Protein AF-A0AAN0LUP7-F1 (afdb_monomer)

Foldseek 3Di:
DPPPDFDEEEEQEDVCVVVQQVGQYEYEPNGDVSSVVSHPYYDPDPVVVCVVPVD

Radius of gyration: 11.34 Å; Cα contacts (8 Å, |Δi|>4): 92; chains: 1; bounding box: 26×31×20 Å

pLDDT: mean 92.88, std 12.39, range [45.72, 98.69]

Secondary structure (DSSP, 8-state):
----PPPEEEESSGGGHHHHHHTEEEEETTS-HHHHHH-SEEESSHHHHHHHHH-

Sequence (55 aa):
MVICGSVYTIGD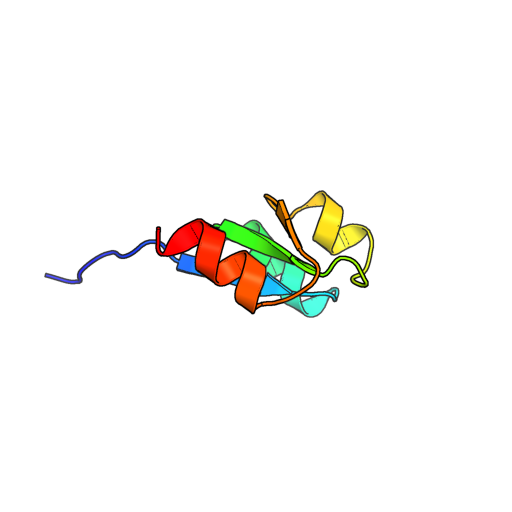SYNDLPMIKAFHGFAMDNGVDAVKKHAQNVVATVGDALKSVTE

Solvent-accessible surface area (backbone atoms only — not comparable to full-atom values): 3301 Å² total; per-residue (Å²): 133,82,82,85,69,89,59,72,37,74,37,39,48,79,88,35,42,70,52,23,69,73,42,56,9,33,10,38,69,89,29,44,69,73,36,49,74,56,22,81,46,72,32,89,44,72,68,59,53,46,58,74,74,77,116

Nearest PDB structures (foldseek):
  2hf2-assembly2_B  TM=9.513E-01  e=3.575E-02  Escherichia coli K-12
  1kyt-assembly1_A  TM=8.805E-01  e=3.827E-02  Thermoplasma acidophilum
  2p9j-assembly1_H  TM=9.172E-01  e=8.658E-02  Aquifex aeolicus VF5
  2p9j-assembly1_A  TM=9.551E-01  e=1.597E-01  Aquifex aeolicus VF5
  2p9j-assembly1_F  TM=9.493E-01  e=1.959E-01  Aquifex aeolicus VF5

Structure (mmCIF, N/CA/C/O backbone):
data_AF-A0AAN0LUP7-F1
#
_entry.id   AF-A0AAN0LUP7-F1
#
loop_
_atom_site.group_PDB
_atom_site.id
_atom_site.type_symbol
_atom_site.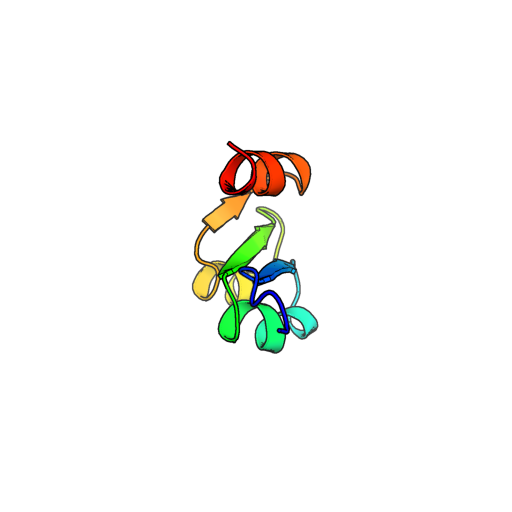label_atom_id
_atom_site.label_alt_id
_atom_site.label_comp_id
_atom_site.label_asym_id
_atom_site.label_entity_id
_atom_site.label_seq_id
_atom_site.pdbx_PDB_ins_code
_atom_site.Cartn_x
_atom_site.Cartn_y
_atom_site.Cartn_z
_atom_site.occupancy
_atom_site.B_iso_or_equiv
_atom_site.auth_seq_id
_atom_site.auth_comp_id
_atom_site.auth_asym_id
_atom_site.auth_atom_id
_atom_site.pdbx_PDB_model_num
ATOM 1 N N . MET A 1 1 ? -16.468 -25.512 8.858 1.00 45.72 1 MET A N 1
ATOM 2 C CA . MET A 1 1 ? -16.732 -24.166 8.314 1.00 45.72 1 MET A CA 1
ATOM 3 C C . MET A 1 1 ? -15.460 -23.354 8.502 1.00 45.72 1 MET A C 1
ATOM 5 O O . MET A 1 1 ? -15.164 -22.995 9.633 1.00 45.72 1 MET A O 1
ATOM 9 N N . VAL A 1 2 ? -14.655 -23.158 7.456 1.00 54.47 2 VAL A N 1
ATOM 10 C CA . VAL A 1 2 ? -13.560 -22.178 7.525 1.00 54.47 2 VAL A CA 1
ATOM 11 C C . VAL A 1 2 ? -14.223 -20.817 7.383 1.00 54.47 2 VAL A C 1
ATOM 13 O O . VAL A 1 2 ? -14.912 -20.572 6.395 1.00 54.47 2 VAL A O 1
ATOM 16 N N . ILE A 1 3 ? -14.089 -19.971 8.395 1.00 55.88 3 ILE A N 1
ATOM 17 C CA . ILE A 1 3 ? -14.517 -18.577 8.312 1.00 55.88 3 ILE A CA 1
ATOM 18 C C . ILE A 1 3 ? -13.579 -17.918 7.295 1.00 55.88 3 ILE A C 1
ATOM 20 O O . ILE A 1 3 ? -12.399 -17.723 7.575 1.00 55.88 3 ILE A O 1
ATOM 24 N N . CYS A 1 4 ? -14.068 -17.680 6.079 1.00 62.56 4 CYS A N 1
ATOM 25 C CA . CYS A 1 4 ? -13.305 -17.016 5.025 1.00 62.56 4 CYS A CA 1
ATOM 26 C C . CYS A 1 4 ? -13.317 -15.509 5.302 1.00 62.56 4 CYS A C 1
ATOM 28 O O . CYS A 1 4 ? -14.165 -14.786 4.787 1.00 62.56 4 CYS A O 1
ATOM 30 N N . GLY A 1 5 ? -12.434 -15.056 6.192 1.00 80.81 5 GLY A N 1
ATOM 31 C CA . GLY A 1 5 ? -12.227 -13.630 6.437 1.00 80.81 5 GLY A CA 1
ATOM 32 C C . GLY A 1 5 ? -11.506 -12.955 5.267 1.00 80.81 5 GLY A C 1
ATOM 33 O O . GLY A 1 5 ? -10.761 -13.606 4.532 1.00 80.81 5 GLY A O 1
ATOM 34 N N . SER A 1 6 ? -11.713 -11.649 5.105 1.00 90.50 6 SER A N 1
ATOM 35 C CA . SER A 1 6 ? -10.929 -10.836 4.171 1.00 90.50 6 SER A CA 1
ATOM 36 C C . SER A 1 6 ? -9.464 -10.794 4.610 1.00 90.50 6 SER A C 1
ATOM 38 O O . SER A 1 6 ? -9.167 -10.566 5.783 1.00 90.50 6 SER A O 1
ATOM 40 N N . VAL A 1 7 ? -8.545 -11.009 3.668 1.00 94.06 7 VAL A N 1
ATOM 41 C CA . VAL A 1 7 ? -7.099 -10.908 3.906 1.00 94.06 7 VAL A CA 1
ATOM 42 C C . VAL A 1 7 ? -6.617 -9.538 3.443 1.00 94.06 7 VAL A C 1
ATOM 44 O O . VAL A 1 7 ? -6.856 -9.142 2.301 1.00 94.06 7 VAL A O 1
ATOM 47 N N . TYR A 1 8 ? -5.914 -8.841 4.331 1.00 96.50 8 TYR A N 1
ATOM 48 C CA . TYR A 1 8 ? -5.298 -7.543 4.072 1.00 96.50 8 TYR A CA 1
ATOM 49 C C . TYR A 1 8 ? -3.782 -7.666 4.188 1.00 96.50 8 TYR A C 1
ATOM 51 O O . TYR A 1 8 ? -3.274 -8.412 5.027 1.00 96.50 8 TYR A O 1
ATOM 59 N N . THR A 1 9 ? -3.057 -6.945 3.339 1.00 97.62 9 THR A N 1
ATOM 60 C CA . THR A 1 9 ? -1.589 -7.001 3.278 1.00 97.62 9 THR A CA 1
ATOM 61 C C . THR A 1 9 ? -1.027 -5.593 3.247 1.00 97.62 9 THR A C 1
ATOM 63 O O . THR A 1 9 ? -1.650 -4.710 2.670 1.00 97.62 9 THR A O 1
ATOM 66 N N . ILE A 1 10 ? 0.161 -5.380 3.797 1.00 98.31 10 ILE A N 1
ATOM 67 C CA . ILE A 1 10 ? 0.871 -4.104 3.707 1.00 98.31 10 ILE A CA 1
ATOM 68 C C . ILE A 1 10 ? 2.337 -4.371 3.383 1.00 98.31 10 ILE A C 1
ATOM 70 O O . ILE A 1 10 ? 2.892 -5.360 3.860 1.00 98.31 10 ILE A O 1
ATOM 74 N N . GLY A 1 11 ? 2.942 -3.517 2.564 1.00 98.19 11 GLY A N 1
ATOM 75 C CA . GLY A 1 11 ? 4.352 -3.628 2.212 1.00 98.19 11 GLY A CA 1
ATOM 76 C C . GLY A 1 11 ? 4.930 -2.335 1.658 1.00 98.19 11 GLY A C 1
ATOM 77 O O . GLY A 1 11 ? 4.223 -1.348 1.431 1.00 98.19 11 GLY A O 1
ATOM 78 N N . ASP A 1 12 ? 6.233 -2.345 1.443 1.00 98.56 12 ASP A N 1
ATOM 79 C CA . ASP A 1 12 ? 7.021 -1.184 1.039 1.00 98.56 12 ASP A CA 1
ATOM 80 C C . ASP A 1 12 ? 8.056 -1.524 -0.046 1.00 98.56 12 ASP A C 1
ATOM 82 O O . ASP A 1 12 ? 8.567 -0.615 -0.707 1.00 98.56 12 ASP A O 1
ATOM 86 N N . SER A 1 13 ? 8.315 -2.813 -0.302 1.00 98.62 13 SER A N 1
ATOM 87 C CA . SER A 1 13 ? 9.374 -3.280 -1.199 1.00 98.62 13 SER A CA 1
ATOM 88 C C . SER A 1 13 ? 8.911 -4.367 -2.180 1.00 98.62 13 SER A C 1
ATOM 90 O O . SER A 1 13 ? 7.789 -4.872 -2.163 1.00 98.62 13 SER A O 1
ATOM 92 N N . TYR A 1 14 ? 9.783 -4.729 -3.120 1.00 98.50 14 TYR A N 1
ATOM 93 C CA . TYR A 1 14 ? 9.447 -5.613 -4.240 1.00 98.50 14 TYR A CA 1
ATOM 94 C C . TYR A 1 14 ? 8.996 -7.017 -3.815 1.00 98.50 14 TYR A C 1
ATOM 96 O O . TYR A 1 14 ? 8.165 -7.617 -4.500 1.00 98.50 14 TYR A O 1
ATOM 104 N N . ASN A 1 15 ? 9.514 -7.540 -2.701 1.00 98.44 15 ASN A N 1
ATOM 105 C CA . ASN A 1 15 ? 9.130 -8.849 -2.164 1.00 98.44 15 ASN A CA 1
ATOM 106 C C . ASN A 1 15 ? 7.671 -8.895 -1.678 1.00 98.44 15 ASN A C 1
ATOM 108 O O . ASN A 1 15 ? 7.128 -9.989 -1.542 1.00 98.44 15 ASN A O 1
ATOM 112 N N . ASP A 1 16 ? 7.025 -7.744 -1.482 1.00 98.38 16 ASP A N 1
ATOM 113 C CA . ASP A 1 16 ? 5.633 -7.659 -1.030 1.00 98.38 16 ASP A CA 1
ATOM 114 C C . ASP A 1 16 ? 4.633 -7.699 -2.194 1.00 98.38 16 ASP A C 1
ATOM 116 O O . ASP A 1 16 ? 3.457 -8.019 -2.005 1.00 98.38 16 ASP A O 1
ATOM 120 N N . LEU A 1 17 ? 5.095 -7.431 -3.424 1.00 98.44 17 LEU A N 1
ATOM 121 C CA . LEU A 1 17 ? 4.255 -7.388 -4.626 1.00 98.44 17 LEU A CA 1
ATOM 122 C C . LEU A 1 17 ? 3.373 -8.630 -4.826 1.00 98.44 17 LEU A C 1
ATOM 124 O O . LEU A 1 17 ? 2.222 -8.441 -5.223 1.00 98.44 17 LEU A O 1
ATOM 128 N N . PRO A 1 18 ? 3.838 -9.878 -4.593 1.00 98.50 18 PRO A N 1
ATOM 129 C CA . PRO A 1 18 ? 2.977 -11.049 -4.737 1.00 98.50 18 PRO A CA 1
ATOM 130 C C . PRO A 1 18 ? 1.764 -11.004 -3.804 1.00 98.50 18 PRO A C 1
ATOM 132 O O . PRO A 1 18 ? 0.659 -11.323 -4.231 1.00 98.50 18 PRO A O 1
ATOM 135 N N . MET A 1 19 ? 1.950 -10.558 -2.559 1.00 98.19 19 MET A N 1
ATOM 136 C CA . MET A 1 19 ? 0.879 -10.476 -1.564 1.00 98.19 19 MET A CA 1
ATOM 137 C C . MET A 1 19 ? -0.045 -9.283 -1.835 1.00 98.19 19 MET A C 1
ATOM 139 O O . MET A 1 19 ? -1.260 -9.458 -1.877 1.00 98.19 19 MET A O 1
ATOM 143 N N . ILE A 1 20 ? 0.523 -8.108 -2.133 1.00 98.19 20 ILE A N 1
ATOM 144 C CA . ILE A 1 20 ? -0.230 -6.882 -2.455 1.00 98.19 20 ILE A CA 1
ATOM 145 C C . ILE A 1 20 ? -1.135 -7.081 -3.679 1.00 98.19 20 ILE A C 1
ATOM 147 O O . ILE A 1 20 ? -2.247 -6.567 -3.708 1.00 98.19 20 ILE A O 1
ATOM 151 N N . LYS A 1 21 ? -0.683 -7.843 -4.684 1.00 97.44 21 LYS A N 1
ATOM 152 C CA . LYS A 1 21 ? -1.483 -8.153 -5.882 1.00 97.44 21 LYS A CA 1
ATOM 153 C C . LYS A 1 21 ? -2.557 -9.214 -5.642 1.00 97.44 21 LYS A C 1
ATOM 155 O O . LYS A 1 21 ? -3.536 -9.241 -6.382 1.00 97.44 21 LYS A O 1
ATOM 160 N N . ALA A 1 22 ? -2.348 -10.113 -4.682 1.00 97.44 22 ALA A N 1
ATOM 161 C CA . ALA A 1 22 ? -3.247 -11.235 -4.420 1.00 97.44 22 ALA A CA 1
ATOM 162 C C . ALA A 1 22 ? -4.401 -10.881 -3.467 1.00 97.44 22 ALA A C 1
ATOM 164 O O . ALA A 1 22 ? -5.424 -11.564 -3.479 1.00 97.44 22 ALA A O 1
ATOM 165 N N . PHE A 1 23 ? -4.244 -9.836 -2.650 1.00 96.38 23 PHE A N 1
ATOM 166 C CA . PHE A 1 23 ? -5.156 -9.497 -1.555 1.00 96.38 23 PHE A CA 1
ATOM 167 C C . PHE A 1 23 ? -5.462 -7.990 -1.494 1.00 96.38 23 PHE A C 1
ATOM 169 O O . PHE A 1 23 ? -5.108 -7.228 -2.393 1.00 96.38 23 PHE A O 1
ATOM 176 N N . HIS A 1 24 ? -6.140 -7.540 -0.432 1.00 95.81 24 HIS A N 1
ATOM 177 C CA . HIS A 1 24 ? -6.404 -6.120 -0.187 1.00 95.81 24 HIS A CA 1
ATOM 178 C C . HIS A 1 24 ? -5.133 -5.415 0.306 1.00 95.81 24 HIS A C 1
ATOM 180 O O . HIS A 1 24 ? -4.871 -5.318 1.508 1.00 95.81 24 HIS A O 1
ATOM 186 N N . GLY A 1 25 ? -4.299 -5.003 -0.650 1.00 97.06 25 GLY A N 1
ATOM 187 C CA . GLY A 1 25 ? -2.968 -4.467 -0.396 1.00 97.06 25 GLY A CA 1
ATOM 188 C C . GLY A 1 25 ? -2.922 -2.973 -0.085 1.00 97.06 25 GLY A C 1
ATOM 189 O O . GLY A 1 25 ? -3.474 -2.161 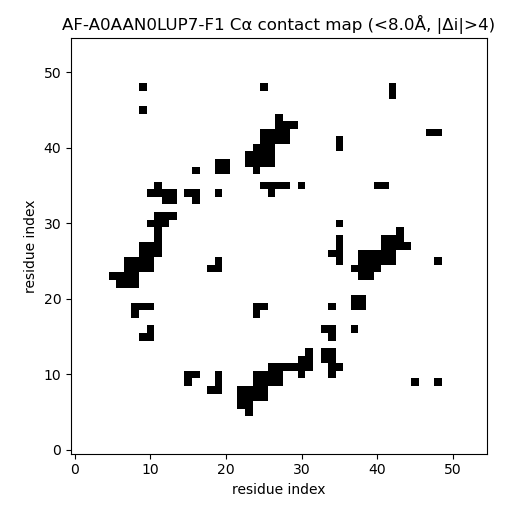-0.819 1.00 97.06 25 GLY A O 1
ATOM 190 N N . PHE A 1 26 ? -2.174 -2.616 0.951 1.00 98.50 26 PHE A N 1
ATOM 191 C CA . PHE A 1 26 ? -1.732 -1.267 1.283 1.00 98.50 26 PHE A CA 1
ATOM 192 C C . PHE A 1 26 ? -0.244 -1.118 0.948 1.00 98.50 26 PHE A C 1
ATOM 194 O O . PHE A 1 26 ? 0.519 -2.083 1.025 1.00 98.50 26 PHE A O 1
ATOM 201 N N . ALA A 1 27 ? 0.176 0.097 0.611 1.00 98.69 27 ALA A N 1
ATOM 202 C CA . ALA A 1 27 ? 1.585 0.449 0.484 1.00 98.69 27 ALA A CA 1
ATOM 203 C C . ALA A 1 27 ? 1.970 1.507 1.520 1.00 98.69 27 ALA A C 1
ATOM 205 O O . ALA A 1 27 ? 1.186 2.412 1.808 1.00 98.69 27 ALA A O 1
ATOM 206 N N . MET A 1 28 ? 3.190 1.421 2.040 1.00 98.44 28 MET A N 1
ATOM 207 C CA . MET A 1 28 ? 3.759 2.499 2.850 1.00 98.44 28 MET A CA 1
ATOM 208 C C . MET A 1 28 ? 4.084 3.718 1.970 1.00 98.44 28 MET A C 1
ATOM 210 O O . ME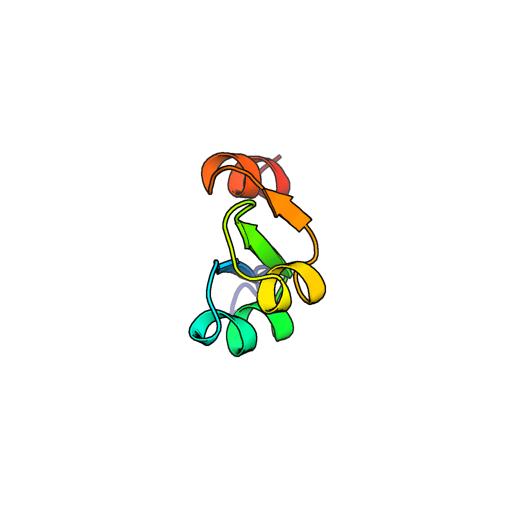T A 1 28 ? 4.522 3.578 0.821 1.00 98.44 28 MET A O 1
ATOM 214 N N . ASP A 1 29 ? 3.888 4.925 2.495 1.00 98.19 29 ASP A N 1
ATOM 215 C CA . ASP A 1 29 ? 4.151 6.191 1.796 1.00 98.19 29 ASP A CA 1
ATOM 216 C C . ASP A 1 29 ? 5.627 6.391 1.411 1.00 98.19 29 ASP A C 1
ATOM 218 O O . ASP A 1 29 ? 5.931 7.002 0.383 1.00 98.19 29 ASP A O 1
ATOM 222 N N . ASN A 1 30 ? 6.542 5.790 2.162 1.00 98.06 30 ASN A N 1
ATOM 223 C CA . ASN A 1 30 ? 7.974 5.732 1.892 1.00 98.06 30 ASN A CA 1
ATOM 224 C C . ASN A 1 30 ? 8.396 4.505 1.056 1.00 98.06 30 ASN A C 1
ATOM 226 O O . ASN A 1 30 ? 9.577 4.371 0.741 1.00 98.06 30 ASN A O 1
ATOM 230 N N . GLY A 1 31 ? 7.453 3.640 0.667 1.00 97.88 31 GLY A N 1
ATOM 231 C CA . GLY A 1 31 ? 7.709 2.448 -0.143 1.00 97.88 31 GLY A CA 1
ATOM 232 C C . GLY A 1 31 ? 8.019 2.748 -1.613 1.00 97.88 31 GLY A C 1
ATOM 233 O O . GLY A 1 31 ? 7.784 3.854 -2.116 1.00 97.88 31 GLY A O 1
ATOM 234 N N . VAL A 1 32 ? 8.530 1.747 -2.333 1.00 98.44 32 VAL A N 1
ATOM 235 C CA . VAL A 1 32 ? 8.880 1.881 -3.756 1.00 98.44 32 VAL A CA 1
ATOM 236 C C . VAL A 1 32 ? 7.643 2.130 -4.629 1.00 98.44 32 VAL A C 1
ATOM 238 O O . VAL A 1 32 ? 6.559 1.603 -4.380 1.00 98.44 32 VAL A O 1
ATOM 241 N N . ASP A 1 33 ? 7.792 2.882 -5.720 1.00 98.56 33 ASP A N 1
ATOM 242 C CA . ASP A 1 33 ? 6.659 3.229 -6.597 1.00 98.56 33 ASP A CA 1
ATOM 243 C C . ASP A 1 33 ? 5.942 2.000 -7.169 1.00 98.56 33 ASP A C 1
ATOM 245 O O . ASP A 1 33 ? 4.729 2.016 -7.390 1.00 98.56 33 ASP A O 1
ATOM 249 N N . ALA A 1 34 ? 6.680 0.903 -7.364 1.00 98.12 34 ALA A N 1
ATOM 250 C CA . ALA A 1 34 ? 6.119 -0.356 -7.829 1.00 98.12 34 ALA A CA 1
ATOM 251 C C . ALA A 1 34 ? 5.045 -0.906 -6.875 1.00 98.12 34 ALA A C 1
ATOM 253 O O . ALA A 1 34 ? 4.011 -1.367 -7.355 1.00 98.12 34 ALA A O 1
ATOM 254 N N . VAL A 1 35 ? 5.244 -0.846 -5.552 1.00 98.12 35 VAL A N 1
ATOM 255 C CA . VAL A 1 35 ? 4.230 -1.326 -4.597 1.00 98.12 35 VAL A CA 1
ATOM 256 C C . VAL A 1 35 ? 3.045 -0.372 -4.516 1.00 98.12 35 VAL A C 1
ATOM 258 O O . VAL A 1 35 ? 1.906 -0.827 -4.571 1.00 98.12 35 VAL A O 1
ATOM 261 N N . LYS A 1 36 ? 3.288 0.945 -4.516 1.00 98.62 36 LYS A N 1
ATOM 262 C CA . LYS A 1 36 ? 2.232 1.973 -4.494 1.00 98.62 36 LYS A CA 1
ATOM 263 C C . LYS A 1 36 ? 1.302 1.874 -5.698 1.00 98.62 36 LYS A C 1
ATOM 265 O O . LYS A 1 36 ? 0.094 1.992 -5.550 1.00 98.62 36 LYS A O 1
ATOM 270 N N . LYS A 1 37 ? 1.854 1.592 -6.882 1.00 98.50 37 LYS A N 1
ATOM 271 C CA . LYS A 1 37 ? 1.084 1.389 -8.119 1.00 98.50 37 LYS A CA 1
ATOM 272 C C . LYS A 1 37 ? 0.107 0.208 -8.036 1.00 98.50 37 LYS A C 1
ATOM 274 O O . LYS A 1 37 ? -0.8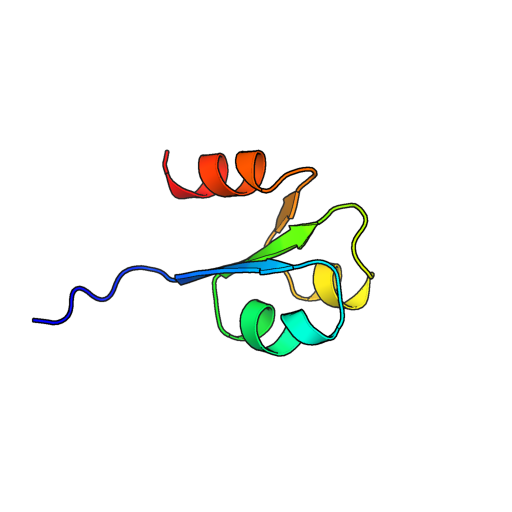85 0.196 -8.760 1.00 98.50 37 LYS A O 1
ATOM 279 N N . HIS A 1 38 ? 0.423 -0.806 -7.233 1.00 98.00 38 HIS A N 1
ATOM 280 C CA . HIS A 1 38 ? -0.369 -2.031 -7.124 1.00 98.00 38 HIS A CA 1
ATOM 281 C C . HIS A 1 38 ? -1.234 -2.096 -5.860 1.00 98.00 38 HIS A 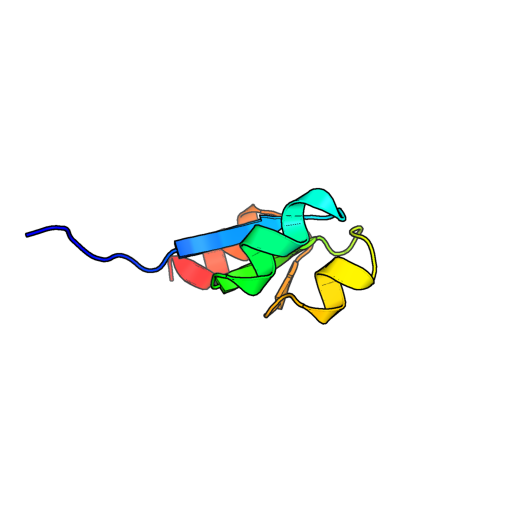C 1
ATOM 283 O O . HIS A 1 38 ? -2.142 -2.922 -5.810 1.00 98.00 38 HIS A O 1
ATOM 289 N N . ALA A 1 39 ? -0.973 -1.248 -4.867 1.00 97.94 39 ALA A N 1
ATOM 290 C CA . ALA A 1 39 ? -1.772 -1.159 -3.657 1.00 97.94 39 ALA A CA 1
ATOM 291 C C . ALA A 1 39 ? -3.098 -0.418 -3.896 1.00 97.94 39 ALA A C 1
ATOM 293 O O . ALA A 1 39 ? -3.199 0.47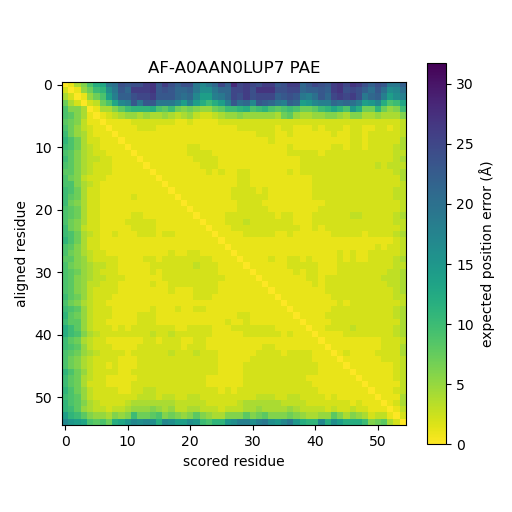7 -4.732 1.00 97.94 39 ALA A O 1
ATOM 294 N N . GLN A 1 40 ? -4.116 -0.787 -3.122 1.00 97.56 40 GLN A N 1
ATOM 295 C CA . GLN A 1 40 ? -5.424 -0.132 -3.090 1.00 97.56 40 GLN A CA 1
ATOM 296 C C . GLN A 1 40 ? -5.366 1.213 -2.361 1.00 97.56 40 GLN A C 1
ATOM 298 O O . GLN A 1 40 ? -6.145 2.110 -2.674 1.00 97.56 40 GLN A O 1
ATOM 303 N N . ASN A 1 41 ? -4.459 1.352 -1.391 1.00 96.94 41 ASN A N 1
ATOM 304 C CA . ASN A 1 41 ? -4.273 2.588 -0.645 1.00 96.94 41 ASN A CA 1
ATOM 305 C C . ASN A 1 41 ? -2.812 2.766 -0.204 1.00 96.94 41 ASN A C 1
ATOM 307 O O . ASN A 1 41 ? -2.075 1.788 -0.051 1.00 96.94 41 ASN A O 1
ATOM 311 N N . VAL A 1 42 ? -2.407 4.016 0.012 1.00 98.31 42 VAL A N 1
ATOM 312 C CA . VAL A 1 42 ? -1.080 4.390 0.514 1.00 98.31 42 VAL A CA 1
ATOM 313 C C . VAL A 1 42 ? -1.240 5.020 1.894 1.00 98.31 42 VAL A C 1
ATOM 315 O O . VAL A 1 42 ? -2.075 5.902 2.076 1.00 98.31 42 VAL A O 1
ATOM 318 N N . VAL A 1 43 ? -0.452 4.568 2.865 1.00 98.19 43 VAL A N 1
ATOM 319 C CA . VAL A 1 43 ? -0.558 4.986 4.270 1.00 98.19 43 VAL A CA 1
ATOM 320 C C . VAL A 1 43 ? 0.809 5.303 4.866 1.00 98.19 43 VAL A C 1
ATOM 322 O O . VAL A 1 43 ? 1.820 4.744 4.449 1.00 98.19 43 VAL A O 1
ATOM 325 N N . ALA A 1 44 ? 0.835 6.175 5.873 1.00 98.00 44 ALA A N 1
ATOM 326 C CA . ALA A 1 44 ? 2.065 6.515 6.590 1.00 98.00 44 ALA A CA 1
ATOM 327 C C . ALA A 1 44 ? 2.461 5.436 7.610 1.00 98.00 44 ALA A C 1
ATOM 329 O O . ALA A 1 44 ? 3.642 5.209 7.866 1.00 98.00 44 ALA A O 1
ATOM 330 N N . THR A 1 45 ? 1.476 4.759 8.212 1.00 97.62 45 THR A N 1
ATOM 331 C CA . THR A 1 45 ? 1.717 3.734 9.232 1.00 97.62 45 THR A CA 1
ATOM 332 C C . THR A 1 45 ? 0.803 2.523 9.072 1.00 97.62 45 THR A C 1
ATOM 334 O O . THR A 1 45 ? -0.313 2.613 8.559 1.00 97.62 45 THR A O 1
ATOM 337 N N . VAL A 1 46 ? 1.234 1.382 9.617 1.00 96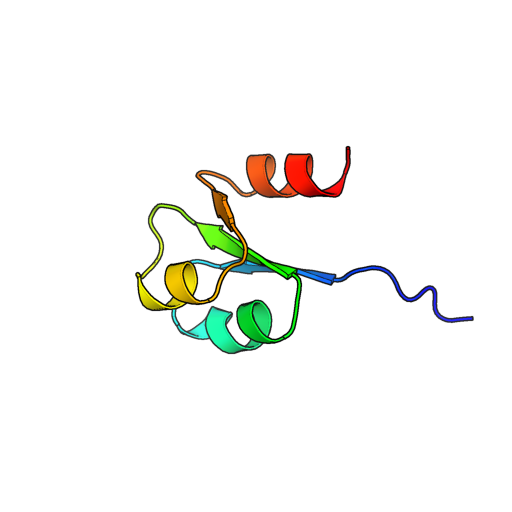.56 46 VAL A N 1
ATOM 338 C CA . VAL A 1 46 ? 0.382 0.187 9.759 1.00 96.56 46 VAL A CA 1
ATOM 339 C C . VAL A 1 46 ? -0.876 0.496 10.584 1.00 96.56 46 VAL A C 1
ATOM 341 O O . VAL A 1 46 ? -1.942 -0.046 10.309 1.00 96.56 46 VAL A O 1
ATOM 344 N N . GLY A 1 47 ? -0.782 1.395 11.570 1.00 97.31 47 GLY A N 1
ATOM 345 C CA . GLY A 1 47 ? -1.931 1.818 12.372 1.00 97.31 47 GLY A CA 1
ATOM 346 C C . GLY A 1 47 ? -3.025 2.489 11.538 1.00 97.31 47 GLY A C 1
ATOM 347 O O . GLY A 1 47 ? -4.207 2.246 11.773 1.00 97.31 47 GLY A O 1
ATOM 348 N N . ASP A 1 48 ? -2.648 3.275 10.531 1.00 96.81 48 ASP A N 1
ATOM 349 C CA . ASP A 1 48 ? -3.604 3.911 9.616 1.00 96.81 48 ASP A CA 1
ATOM 350 C C . ASP A 1 48 ? -4.262 2.886 8.679 1.00 96.81 48 ASP A C 1
ATOM 352 O O . ASP A 1 48 ? -5.453 2.993 8.375 1.00 96.81 48 ASP A O 1
ATOM 356 N N . ALA A 1 49 ? -3.524 1.838 8.290 1.00 95.75 49 ALA A N 1
ATOM 357 C CA . ALA A 1 49 ? -4.094 0.704 7.562 1.00 95.75 49 ALA A CA 1
ATOM 358 C C . ALA A 1 49 ? -5.128 -0.052 8.410 1.00 95.75 49 ALA A C 1
ATOM 360 O O . ALA A 1 49 ? -6.201 -0.380 7.914 1.00 95.75 49 ALA A O 1
ATOM 361 N N . LEU A 1 50 ? -4.837 -0.292 9.695 1.00 95.50 50 LEU A N 1
ATOM 362 C CA . LEU A 1 50 ? -5.753 -0.995 10.600 1.00 95.50 50 LEU A CA 1
ATOM 363 C C . LEU A 1 50 ? -7.070 -0.236 10.784 1.00 95.50 50 LEU A C 1
ATOM 365 O O . LEU A 1 50 ? -8.132 -0.832 10.626 1.00 95.50 50 LEU A O 1
ATOM 369 N N . LYS A 1 51 ? -7.016 1.081 11.014 1.00 95.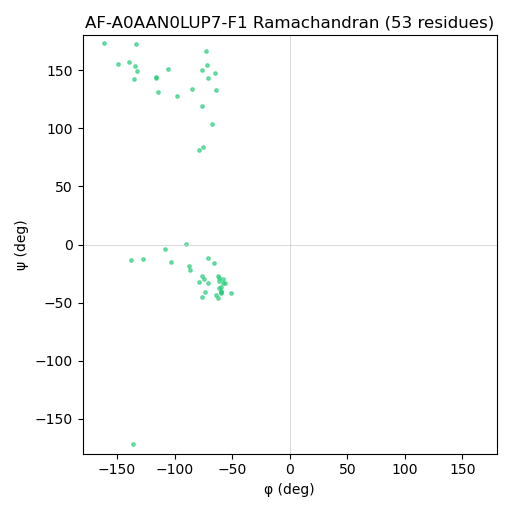56 51 LYS A N 1
ATOM 370 C CA . LYS A 1 51 ? -8.226 1.922 11.094 1.00 95.56 51 LYS A CA 1
ATOM 371 C C . LYS A 1 51 ? -9.093 1.816 9.837 1.00 95.56 51 LYS A C 1
ATOM 373 O O . LYS A 1 51 ? -10.309 1.839 9.937 1.00 95.56 51 LYS A O 1
ATOM 378 N N . SER A 1 52 ? -8.475 1.632 8.667 1.00 90.19 52 SER A N 1
ATOM 379 C CA . SER A 1 52 ? -9.189 1.487 7.391 1.00 90.19 52 SER A CA 1
ATOM 380 C C . SER A 1 52 ? -9.946 0.158 7.238 1.00 90.19 52 SER A C 1
ATOM 382 O O . SER A 1 52 ? -10.700 0.015 6.278 1.00 90.19 52 SER A O 1
ATOM 384 N N . VAL A 1 53 ? -9.719 -0.833 8.114 1.00 91.19 53 VAL A N 1
ATOM 385 C CA . VAL A 1 53 ? -10.297 -2.188 7.984 1.00 91.19 53 VAL A CA 1
ATOM 386 C C . VAL A 1 53 ? -11.034 -2.687 9.231 1.00 91.19 53 VAL A C 1
ATOM 388 O O . VAL A 1 53 ? -11.711 -3.711 9.149 1.00 91.19 53 VAL A O 1
ATOM 391 N N . THR A 1 54 ? -10.891 -2.022 10.382 1.00 82.56 54 THR A N 1
ATOM 392 C CA . THR A 1 54 ? -11.523 -2.429 11.654 1.00 82.56 54 THR A CA 1
ATOM 393 C C . THR A 1 54 ? -12.670 -1.530 12.114 1.00 82.56 54 THR A C 1
ATOM 395 O O . THR A 1 54 ? -13.274 -1.824 13.145 1.00 82.56 54 THR A O 1
ATOM 398 N N . GLU A 1 55 ? -12.945 -0.445 11.395 1.00 59.66 55 GLU A N 1
ATOM 399 C CA . GLU A 1 55 ? -14.072 0.473 11.625 1.00 59.66 55 GLU A CA 1
ATOM 400 C C . GLU A 1 55 ? -15.165 0.251 10.571 1.00 59.66 55 GLU A C 1
ATOM 402 O O . GLU A 1 55 ? -16.357 0.292 10.955 1.00 59.66 55 GLU A O 1
#

Mean predicted aligned error: 3.67 Å